Protein AF-A0AAV9TTI7-F1 (afdb_monomer)

Sequence (69 aa):
MFQSVVFDDEGRFVCLQPFLPAPLDPEVEAVFDLPEEDFLALSAEICKAKREEEEKPKPRPRTRTRARA

pLDDT: mean 74.07, std 12.64, range [44.91, 94.88]

Organism: NCBI:txid1209068

Structure (mmCIF, N/CA/C/O backbone):
data_AF-A0AAV9TTI7-F1
#
_entry.id   AF-A0AAV9TTI7-F1
#
loop_
_atom_site.group_PDB
_atom_site.id
_atom_site.type_symbol
_atom_site.label_atom_id
_atom_site.label_alt_id
_atom_site.label_comp_id
_atom_site.label_asym_id
_atom_site.label_entity_id
_atom_site.label_seq_id
_atom_site.pdbx_PDB_ins_code
_atom_site.Cartn_x
_atom_site.Cartn_y
_atom_site.Cartn_z
_atom_site.occupancy
_atom_site.B_iso_or_equiv
_atom_site.auth_seq_id
_atom_site.auth_comp_id
_atom_site.auth_asym_id
_atom_site.auth_atom_id
_atom_site.pdbx_PDB_model_num
ATOM 1 N N . MET A 1 1 ? -1.141 16.978 1.276 1.00 66.12 1 MET A N 1
ATOM 2 C CA . MET A 1 1 ? -0.212 17.525 2.292 1.00 66.12 1 MET A CA 1
ATOM 3 C C . MET A 1 1 ? 1.195 17.451 1.712 1.00 66.12 1 MET A C 1
ATOM 5 O O . MET A 1 1 ? 1.443 16.525 0.954 1.00 66.12 1 MET A O 1
ATOM 9 N N . PHE A 1 2 ? 2.068 18.423 1.984 1.00 69.88 2 PHE A N 1
ATOM 10 C CA . PHE A 1 2 ? 3.458 18.440 1.497 1.00 69.88 2 PHE A CA 1
ATOM 11 C C . PHE A 1 2 ? 4.406 18.132 2.657 1.00 69.88 2 PHE A C 1
ATOM 13 O O . PHE A 1 2 ? 4.110 18.499 3.793 1.00 69.88 2 PHE A O 1
ATOM 20 N N . GLN A 1 3 ? 5.497 17.424 2.373 1.00 70.62 3 GLN A N 1
ATOM 21 C CA . GLN A 1 3 ? 6.421 16.910 3.389 1.00 70.62 3 GLN A CA 1
ATOM 22 C C . GLN A 1 3 ? 7.386 17.998 3.879 1.00 70.62 3 GLN A C 1
ATOM 24 O O . GLN A 1 3 ? 7.644 18.112 5.074 1.00 70.62 3 GLN A O 1
ATOM 29 N N . SER A 1 4 ? 7.892 18.812 2.953 1.00 78.62 4 SER A N 1
ATOM 30 C CA . SER A 1 4 ? 8.852 19.882 3.222 1.00 78.62 4 SER A CA 1
ATOM 31 C C . SER A 1 4 ? 8.920 20.865 2.048 1.00 78.62 4 SER A C 1
ATOM 33 O O . SER A 1 4 ? 8.421 20.602 0.951 1.00 78.62 4 SER A O 1
ATOM 35 N N . VAL A 1 5 ? 9.527 22.024 2.295 1.00 86.12 5 VAL A N 1
ATOM 36 C CA . VAL A 1 5 ? 9.865 23.020 1.273 1.00 86.12 5 VAL A CA 1
ATOM 37 C C . VAL A 1 5 ? 11.283 22.729 0.782 1.00 86.12 5 VAL A C 1
ATOM 39 O O . VAL A 1 5 ? 12.186 22.589 1.606 1.00 86.12 5 VAL A O 1
ATOM 42 N N . VAL A 1 6 ? 11.480 22.631 -0.532 1.00 86.31 6 VAL A N 1
ATOM 43 C CA . VAL A 1 6 ? 12.791 22.385 -1.148 1.00 86.31 6 VAL A CA 1
ATOM 44 C C . VAL A 1 6 ? 13.420 23.719 -1.545 1.00 86.31 6 VAL A C 1
ATOM 46 O O . VAL A 1 6 ? 12.802 24.517 -2.258 1.00 86.31 6 VAL A O 1
ATOM 49 N N . PHE A 1 7 ? 14.652 23.938 -1.089 1.00 92.25 7 PHE A N 1
ATOM 50 C CA . PHE A 1 7 ? 15.487 25.083 -1.445 1.00 92.25 7 PHE A CA 1
ATOM 51 C C . PHE A 1 7 ? 16.709 24.612 -2.242 1.00 92.25 7 PHE A C 1
ATOM 53 O O . PHE A 1 7 ? 17.160 23.483 -2.048 1.00 92.25 7 PHE A O 1
ATOM 60 N N . ASP A 1 8 ? 17.217 25.455 -3.142 1.00 89.69 8 ASP A N 1
ATOM 61 C CA . ASP A 1 8 ? 18.504 25.230 -3.809 1.00 89.69 8 ASP A CA 1
ATOM 62 C C . ASP A 1 8 ? 19.686 25.571 -2.876 1.00 89.69 8 ASP A C 1
ATOM 64 O O . ASP A 1 8 ? 19.500 26.089 -1.771 1.00 89.69 8 ASP A O 1
ATOM 68 N N . ASP A 1 9 ? 20.915 25.294 -3.323 1.00 92.38 9 ASP A N 1
ATOM 69 C CA . ASP A 1 9 ? 22.140 25.568 -2.552 1.00 92.38 9 ASP A CA 1
ATOM 70 C C . ASP A 1 9 ? 22.374 27.073 -2.296 1.00 92.38 9 ASP A C 1
ATOM 72 O O . ASP A 1 9 ? 23.143 27.451 -1.413 1.00 92.38 9 ASP A O 1
ATOM 76 N N . GLU A 1 10 ? 21.689 27.944 -3.045 1.00 94.88 10 GLU A N 1
ATOM 77 C CA . GLU A 1 10 ? 21.689 29.401 -2.865 1.00 94.88 10 GLU A CA 1
ATOM 78 C C . GLU A 1 10 ? 20.557 29.879 -1.930 1.00 94.88 10 GLU A C 1
ATOM 80 O O . GLU A 1 10 ? 20.410 31.079 -1.687 1.00 94.88 10 GLU A O 1
ATOM 85 N N . GLY 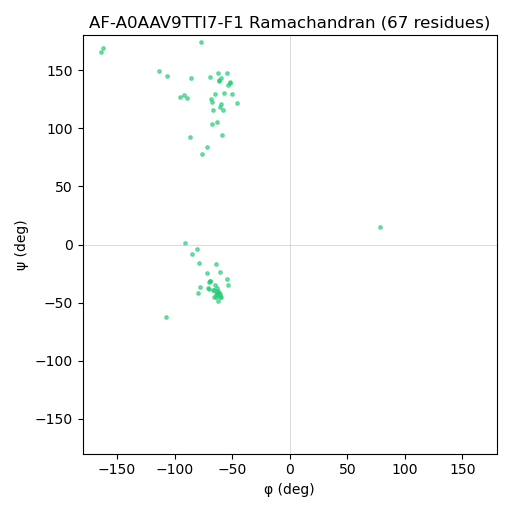A 1 11 ? 19.753 28.960 -1.384 1.00 91.25 11 GLY A N 1
ATOM 86 C CA . GLY A 1 11 ? 18.650 29.249 -0.468 1.00 91.25 11 GLY A CA 1
ATOM 87 C C . GLY A 1 11 ? 17.373 29.763 -1.142 1.00 91.25 11 GLY A C 1
ATOM 88 O O . GLY A 1 11 ? 16.492 30.296 -0.463 1.00 91.25 11 GLY A O 1
ATOM 89 N N . ARG A 1 12 ? 17.236 29.627 -2.463 1.00 93.31 12 ARG A N 1
ATOM 90 C CA . ARG A 1 12 ? 16.036 30.011 -3.218 1.00 93.31 12 ARG A CA 1
ATOM 91 C C . ARG A 1 12 ? 15.014 28.888 -3.224 1.00 93.31 12 ARG A C 1
ATOM 93 O O . ARG A 1 12 ? 15.346 27.711 -3.308 1.00 93.31 12 ARG A O 1
ATOM 100 N N . PHE A 1 13 ? 13.742 29.270 -3.153 1.00 90.38 13 PHE A N 1
ATOM 101 C CA . PHE A 1 13 ? 12.631 28.328 -3.228 1.00 90.38 13 PHE A CA 1
ATOM 102 C C . PHE A 1 13 ? 12.576 27.659 -4.606 1.00 90.38 13 PHE A C 1
ATOM 104 O O . PHE A 1 13 ? 12.550 28.348 -5.626 1.00 90.38 13 PHE A O 1
ATOM 111 N N . VAL A 1 14 ? 12.488 26.327 -4.615 1.00 90.44 14 VAL A N 1
ATOM 112 C CA . VAL A 1 14 ? 12.348 25.528 -5.839 1.00 90.44 14 VAL A CA 1
ATOM 113 C C . VAL A 1 14 ? 10.932 24.974 -5.949 1.00 90.44 14 VAL A C 1
ATOM 115 O O . VAL A 1 14 ? 10.203 25.296 -6.887 1.00 90.44 14 VAL A O 1
ATOM 118 N N . CYS A 1 15 ? 10.522 24.134 -4.996 1.00 86.00 15 CYS A N 1
ATOM 119 C CA . CYS A 1 15 ? 9.209 23.496 -5.003 1.00 86.00 15 CYS A CA 1
ATOM 120 C C . CYS A 1 15 ? 8.824 22.948 -3.620 1.00 86.00 15 CYS A C 1
ATOM 122 O O . CYS A 1 15 ? 9.634 22.886 -2.696 1.00 86.00 15 CYS A O 1
ATOM 124 N N . LEU A 1 16 ? 7.561 22.545 -3.467 1.00 87.06 16 LEU A N 1
ATOM 125 C CA . LEU A 1 16 ? 7.108 21.789 -2.300 1.00 87.06 16 LEU A CA 1
ATOM 126 C C . LEU A 1 16 ? 7.293 20.296 -2.572 1.00 87.06 16 LEU A C 1
ATOM 128 O O . LEU A 1 16 ? 6.767 19.790 -3.564 1.00 87.06 16 LEU A O 1
ATOM 132 N N . GLN A 1 17 ? 7.994 19.587 -1.685 1.00 80.00 17 GLN A N 1
ATOM 133 C CA . GLN A 1 17 ? 8.157 18.142 -1.791 1.00 80.00 17 GLN A CA 1
ATOM 134 C C . GLN A 1 17 ? 6.792 17.474 -1.570 1.00 80.00 17 GLN A C 1
ATOM 136 O O . GLN A 1 17 ? 6.214 17.606 -0.477 1.00 80.00 17 GLN A O 1
ATOM 141 N N . PRO A 1 18 ? 6.235 16.780 -2.581 1.00 74.25 18 PRO A N 1
ATOM 142 C CA . PRO A 1 18 ? 4.982 16.068 -2.407 1.00 74.25 18 PRO A CA 1
ATOM 143 C C . PRO A 1 18 ? 5.162 14.992 -1.340 1.00 74.25 18 PRO A C 1
ATOM 145 O O . PRO A 1 18 ? 6.204 14.343 -1.257 1.00 74.25 18 PRO A O 1
ATOM 148 N N . PHE A 1 19 ? 4.141 14.810 -0.506 1.00 71.81 19 PHE A N 1
ATOM 149 C CA . PHE A 1 19 ? 4.099 13.660 0.383 1.00 71.81 19 PHE A CA 1
ATOM 150 C C . PHE A 1 19 ? 3.934 12.416 -0.489 1.00 71.81 19 PHE A C 1
ATOM 152 O O . PHE A 1 19 ? 2.851 12.176 -1.024 1.00 71.81 19 PHE A O 1
ATOM 159 N N . LEU A 1 20 ? 5.014 11.659 -0.672 1.00 70.19 20 LEU A N 1
ATOM 160 C CA . LEU A 1 20 ? 4.898 10.318 -1.220 1.00 70.19 20 LEU A CA 1
ATOM 161 C C . LEU A 1 20 ? 4.183 9.470 -0.161 1.00 70.19 20 LEU A C 1
ATOM 163 O O . LEU A 1 20 ? 4.617 9.482 0.997 1.00 70.19 20 LEU A O 1
ATOM 167 N N . PRO A 1 21 ? 3.071 8.790 -0.502 1.00 71.00 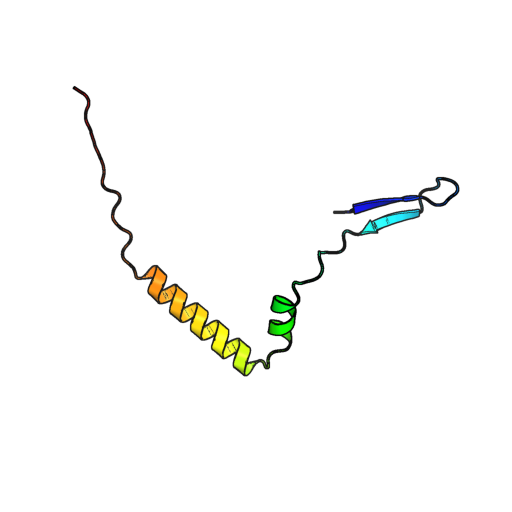21 PRO A N 1
ATOM 168 C CA . PRO A 1 21 ? 2.497 7.816 0.412 1.00 71.00 21 PRO A CA 1
ATOM 169 C C . PRO A 1 21 ? 3.582 6.802 0.779 1.00 71.00 21 PRO A C 1
ATOM 171 O O . PRO A 1 21 ? 4.481 6.534 -0.023 1.00 71.00 21 PRO A O 1
ATOM 174 N N . ALA A 1 22 ? 3.522 6.280 2.007 1.00 74.56 22 ALA A N 1
ATOM 175 C CA . ALA A 1 22 ? 4.417 5.201 2.395 1.00 74.56 22 ALA A CA 1
ATOM 176 C C . ALA A 1 22 ? 4.327 4.089 1.334 1.00 74.56 22 ALA A C 1
ATOM 178 O O . ALA A 1 22 ? 3.219 3.840 0.840 1.00 74.56 22 ALA A O 1
ATOM 179 N N . PRO A 1 23 ? 5.461 3.473 0.952 1.00 69.94 23 PRO A N 1
ATOM 180 C CA . PRO A 1 23 ? 5.419 2.319 0.067 1.00 69.94 23 PRO A CA 1
ATOM 181 C C . PRO A 1 23 ? 4.441 1.301 0.652 1.00 69.94 23 PRO A C 1
ATOM 183 O O . PRO A 1 23 ? 4.356 1.160 1.879 1.00 69.94 23 PRO A O 1
ATOM 186 N N . LEU A 1 24 ? 3.655 0.663 -0.216 1.00 72.44 24 LEU A N 1
ATOM 187 C CA . LEU A 1 24 ? 2.747 -0.379 0.234 1.00 72.44 24 LEU A CA 1
ATOM 188 C C . LEU A 1 24 ? 3.572 -1.491 0.885 1.00 72.44 24 LEU A C 1
ATOM 190 O O . LEU A 1 24 ? 4.704 -1.768 0.489 1.00 72.44 24 LEU A O 1
ATOM 194 N N . ASP A 1 25 ? 3.013 -2.081 1.937 1.00 82.56 25 ASP A N 1
ATOM 195 C CA . ASP A 1 25 ? 3.608 -3.254 2.563 1.00 82.56 25 ASP A CA 1
ATOM 196 C C . ASP A 1 25 ? 3.743 -4.351 1.488 1.00 82.56 25 ASP A C 1
ATOM 198 O O . ASP A 1 25 ? 2.760 -4.598 0.782 1.00 82.56 25 ASP A O 1
ATOM 202 N N . PRO A 1 26 ? 4.913 -4.993 1.313 1.00 77.56 26 PRO A N 1
ATOM 203 C CA . PRO A 1 26 ? 5.101 -6.036 0.304 1.00 77.56 26 PRO A CA 1
ATOM 204 C C . PRO A 1 26 ? 4.076 -7.175 0.411 1.00 77.56 26 PRO A C 1
ATOM 206 O O . PRO A 1 26 ? 3.711 -7.768 -0.603 1.00 77.56 26 PRO A O 1
ATOM 209 N N . GLU A 1 27 ? 3.567 -7.464 1.612 1.00 76.00 27 GLU A N 1
ATOM 210 C CA . GLU A 1 27 ? 2.498 -8.454 1.791 1.00 76.00 27 GLU A CA 1
ATOM 211 C C . GLU A 1 27 ? 1.161 -7.976 1.203 1.00 76.00 27 GLU A C 1
ATOM 213 O O . GLU A 1 27 ? 0.377 -8.781 0.706 1.00 76.00 27 GLU A O 1
ATOM 218 N N . VAL A 1 28 ? 0.909 -6.665 1.222 1.00 75.69 28 VAL A N 1
ATOM 219 C CA . VAL A 1 28 ? -0.272 -6.034 0.619 1.00 75.69 28 VAL A CA 1
ATOM 220 C C . VAL A 1 28 ? -0.107 -5.910 -0.894 1.00 75.69 28 VAL A C 1
ATOM 222 O O . VAL A 1 28 ? -1.079 -6.111 -1.618 1.00 75.69 28 VAL A O 1
ATOM 225 N N . GLU A 1 29 ? 1.102 -5.631 -1.389 1.00 76.75 29 GLU A N 1
ATOM 226 C CA . GLU A 1 29 ? 1.387 -5.632 -2.830 1.00 76.75 29 GLU A CA 1
ATOM 227 C C . GLU A 1 29 ? 1.129 -7.008 -3.455 1.00 76.75 29 GLU A C 1
ATOM 229 O O . GLU A 1 29 ? 0.448 -7.092 -4.475 1.00 76.75 29 GLU A O 1
ATOM 234 N N . ALA A 1 30 ? 1.544 -8.087 -2.784 1.00 79.69 30 ALA A N 1
ATOM 235 C CA . ALA A 1 30 ? 1.348 -9.457 -3.258 1.00 79.69 30 ALA A CA 1
ATOM 236 C C . ALA A 1 30 ? -0.132 -9.850 -3.446 1.00 79.69 30 ALA A C 1
ATOM 238 O O . ALA A 1 30 ? -0.441 -10.741 -4.234 1.00 79.69 30 ALA A O 1
ATOM 239 N N . VAL A 1 31 ? -1.064 -9.184 -2.754 1.00 76.12 31 VAL A N 1
ATOM 240 C CA . VAL A 1 31 ? -2.510 -9.402 -2.934 1.00 76.12 31 VAL A CA 1
ATOM 241 C C . VAL A 1 31 ? -2.989 -8.886 -4.294 1.00 76.12 31 VAL A C 1
ATOM 243 O O . VAL A 1 31 ? -3.916 -9.458 -4.866 1.00 76.12 31 VAL A O 1
ATOM 246 N N . PHE A 1 32 ? -2.366 -7.832 -4.829 1.00 72.81 32 PHE A N 1
ATOM 247 C CA . PHE A 1 32 ? -2.714 -7.272 -6.140 1.00 72.81 32 PHE A CA 1
ATOM 248 C C . PHE A 1 32 ? -2.142 -8.079 -7.312 1.00 72.81 32 PHE A C 1
ATOM 250 O O . PHE A 1 32 ? -2.622 -7.924 -8.433 1.00 72.81 32 PHE A O 1
ATOM 257 N N . ASP A 1 33 ? -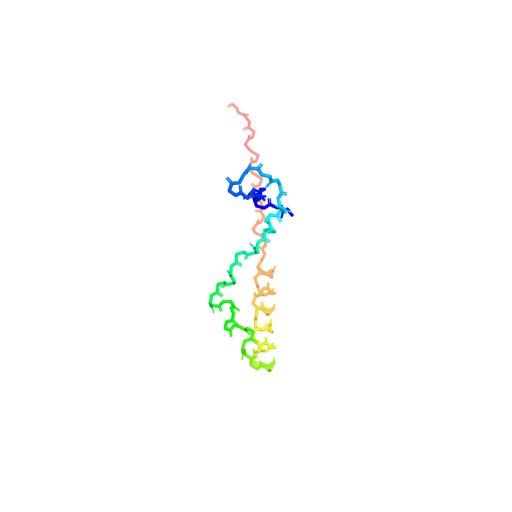1.169 -8.954 -7.049 1.00 82.62 33 ASP A N 1
ATOM 258 C CA . ASP A 1 33 ? -0.605 -9.882 -8.036 1.00 82.62 33 ASP A CA 1
ATOM 259 C C . ASP A 1 33 ? -1.423 -11.180 -8.176 1.00 82.62 33 ASP A C 1
ATOM 261 O O . ASP A 1 33 ? -1.160 -11.995 -9.065 1.00 82.62 33 ASP A O 1
ATOM 265 N N . LEU A 1 34 ? -2.421 -11.395 -7.309 1.00 80.12 34 LEU A N 1
ATOM 266 C CA . LEU A 1 34 ? -3.296 -12.562 -7.380 1.00 80.12 34 LEU A CA 1
ATOM 267 C C . LEU A 1 34 ? -4.219 -12.492 -8.607 1.00 80.12 34 LEU A C 1
ATOM 269 O O . LEU A 1 34 ? -4.719 -11.418 -8.955 1.00 80.12 34 LEU A O 1
ATOM 273 N N . PRO A 1 35 ? -4.517 -13.637 -9.245 1.00 87.44 35 PRO A N 1
ATOM 274 C CA . PRO A 1 35 ? -5.538 -13.681 -10.278 1.00 87.44 35 PRO A CA 1
ATOM 275 C C . PRO A 1 35 ? -6.906 -13.309 -9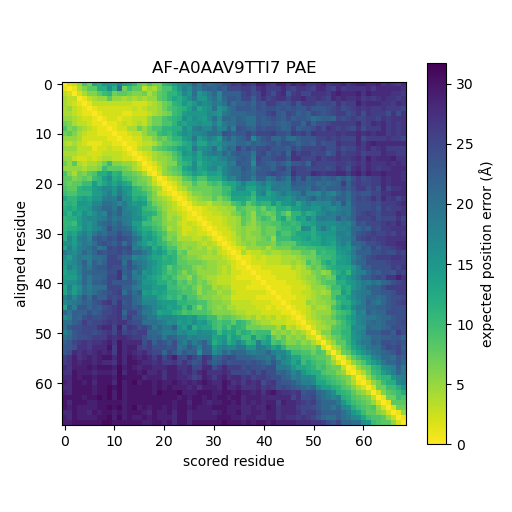.687 1.00 87.44 35 PRO A C 1
ATOM 277 O O . PRO A 1 35 ? -7.219 -13.607 -8.533 1.00 87.44 35 PRO A O 1
ATOM 280 N N . GLU A 1 36 ? -7.745 -12.672 -10.505 1.00 81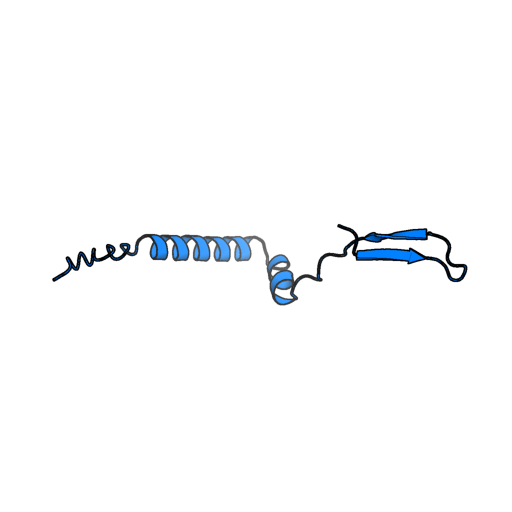.94 36 GLU A N 1
ATOM 281 C CA . GLU A 1 36 ? -9.054 -12.143 -10.091 1.00 81.94 36 GLU A CA 1
ATOM 282 C C . GLU A 1 36 ? -9.947 -13.207 -9.423 1.00 81.94 36 GLU A C 1
ATOM 284 O O . GLU A 1 36 ? -10.660 -12.912 -8.463 1.00 81.94 36 GLU A O 1
ATOM 289 N N . GLU A 1 37 ? -9.866 -14.458 -9.884 1.00 81.88 37 GLU A N 1
ATOM 290 C CA . GLU A 1 37 ? -10.615 -15.596 -9.338 1.00 81.88 37 GLU A CA 1
ATOM 291 C C . GLU A 1 37 ? -10.247 -15.898 -7.875 1.00 81.88 37 GLU A C 1
ATOM 293 O O . GLU A 1 37 ? -11.138 -16.077 -7.038 1.00 81.88 37 GLU A O 1
ATOM 298 N N . ASP A 1 38 ? -8.954 -15.878 -7.542 1.00 81.88 38 ASP A N 1
ATOM 299 C CA . ASP A 1 38 ? -8.463 -16.129 -6.182 1.00 81.88 38 ASP A CA 1
ATOM 300 C C . ASP A 1 38 ? -8.813 -14.961 -5.250 1.00 81.88 38 ASP A C 1
ATOM 302 O O . ASP A 1 38 ? -9.214 -15.161 -4.100 1.00 81.88 38 ASP A O 1
ATOM 306 N N . PHE A 1 39 ? -8.752 -13.727 -5.760 1.00 85.50 39 PHE A N 1
ATOM 307 C CA . PHE A 1 39 ? -9.170 -12.539 -5.016 1.00 85.50 39 PHE A CA 1
ATOM 308 C C . PHE A 1 39 ? -10.674 -12.563 -4.685 1.00 85.50 39 PHE A C 1
ATOM 310 O O . PHE A 1 39 ? -11.094 -12.270 -3.557 1.00 85.50 39 PHE A O 1
ATOM 317 N N . LEU A 1 40 ? -11.508 -12.960 -5.649 1.00 83.75 40 LEU A N 1
ATOM 318 C CA . LEU A 1 40 ? -12.948 -13.130 -5.451 1.00 83.75 40 LEU A CA 1
ATOM 319 C C . LEU A 1 40 ? -13.255 -14.233 -4.429 1.00 83.75 40 LEU A C 1
ATOM 321 O O . LEU A 1 40 ? -14.121 -14.041 -3.573 1.00 83.75 40 LEU A O 1
ATOM 325 N N . ALA A 1 41 ? -12.525 -15.351 -4.458 1.00 87.06 41 ALA A N 1
ATOM 326 C CA . ALA A 1 41 ? -12.676 -16.417 -3.470 1.00 87.06 41 ALA A CA 1
ATOM 327 C C . ALA A 1 41 ? -12.333 -15.934 -2.047 1.00 87.06 41 ALA A C 1
ATOM 329 O O . ALA A 1 41 ? -13.145 -16.097 -1.132 1.00 87.06 41 ALA A O 1
ATOM 330 N N . LEU A 1 42 ? -11.195 -15.253 -1.876 1.00 82.88 42 LEU A N 1
ATOM 331 C CA . LEU A 1 42 ? -10.765 -14.683 -0.593 1.00 82.88 42 LEU A CA 1
ATOM 332 C C . LEU A 1 42 ? -11.770 -13.662 -0.047 1.00 82.88 42 LEU A C 1
ATOM 334 O O . LEU A 1 42 ? -12.149 -13.710 1.126 1.00 82.88 42 LEU A O 1
ATOM 338 N N . SER A 1 43 ? -12.258 -12.752 -0.894 1.00 82.56 43 SER A N 1
ATOM 339 C CA . SER A 1 43 ? -13.257 -11.761 -0.474 1.00 82.56 43 SER A CA 1
ATOM 340 C C . SER A 1 43 ? -14.579 -12.415 -0.049 1.00 82.56 43 SER A C 1
ATOM 342 O O . SER A 1 43 ? -15.180 -12.002 0.947 1.00 82.56 43 SER A O 1
ATOM 344 N N . ALA A 1 44 ? -15.004 -13.489 -0.726 1.00 85.50 44 ALA A N 1
ATOM 345 C CA . ALA A 1 44 ? -16.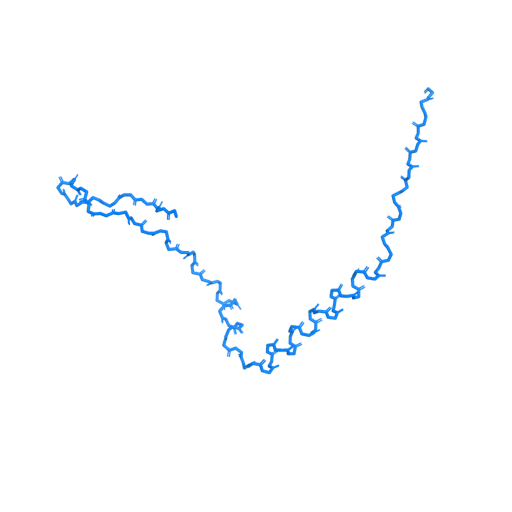190 -14.251 -0.355 1.00 85.50 44 ALA A CA 1
ATOM 346 C C . ALA A 1 44 ? -16.035 -14.961 1.002 1.00 85.50 44 ALA A C 1
ATOM 348 O O . ALA A 1 44 ? -16.990 -14.991 1.784 1.00 85.50 44 ALA A O 1
ATOM 349 N N . GLU A 1 45 ? -14.855 -15.507 1.307 1.00 82.56 45 GLU A N 1
ATOM 350 C CA . GLU A 1 45 ? -14.556 -16.096 2.618 1.00 82.56 45 GLU A CA 1
ATOM 351 C C . GLU A 1 45 ? -14.588 -15.052 3.735 1.00 82.56 45 GLU A C 1
ATOM 353 O O . GLU A 1 45 ? -15.253 -15.264 4.751 1.00 82.56 45 GLU A O 1
ATOM 358 N N . ILE A 1 46 ? -13.971 -13.886 3.524 1.00 83.25 46 ILE A N 1
ATOM 359 C CA . ILE A 1 46 ? -13.980 -12.781 4.493 1.00 83.25 46 ILE A CA 1
ATOM 360 C C . ILE A 1 46 ? -15.414 -12.303 4.759 1.00 83.25 46 ILE A C 1
ATOM 362 O O . ILE A 1 46 ? -15.809 -12.118 5.913 1.00 83.25 46 ILE A O 1
ATOM 366 N N . CYS A 1 47 ? -16.224 -12.133 3.711 1.00 75.44 47 CYS A N 1
ATOM 367 C CA . CYS A 1 47 ? -17.623 -11.734 3.849 1.00 75.44 47 CYS A CA 1
ATOM 368 C C . CYS A 1 47 ? -18.455 -12.766 4.624 1.00 75.44 47 CYS A C 1
ATOM 370 O O . CYS A 1 47 ? -19.288 -12.381 5.447 1.00 75.44 47 CYS A O 1
ATOM 372 N N . LYS A 1 48 ? -18.233 -14.068 4.397 1.00 77.50 48 LYS A N 1
ATOM 373 C CA . LYS A 1 48 ? -18.895 -15.138 5.163 1.00 77.50 48 LYS A CA 1
ATOM 374 C C . LYS A 1 48 ? -18.457 -15.131 6.628 1.00 77.50 48 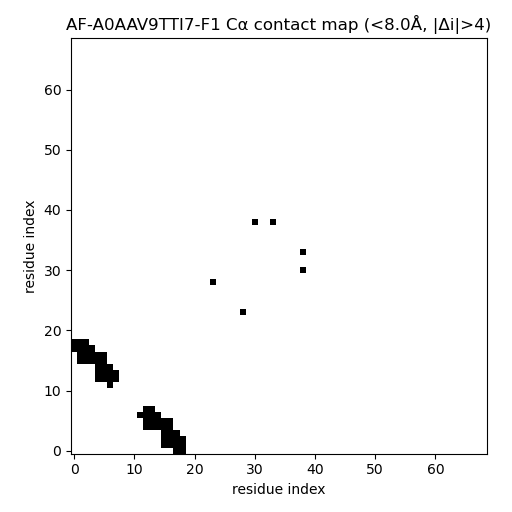LYS A C 1
ATOM 376 O O . LYS A 1 48 ? -19.315 -15.155 7.505 1.00 77.50 48 LYS A O 1
ATOM 381 N N . ALA A 1 49 ? -17.157 -15.005 6.888 1.00 75.44 49 ALA A N 1
ATOM 382 C CA . ALA A 1 49 ? -16.604 -14.969 8.239 1.00 75.44 49 ALA A CA 1
ATOM 383 C C . ALA A 1 49 ? -17.137 -13.777 9.056 1.00 75.44 49 ALA A C 1
ATOM 385 O O . ALA A 1 49 ? -17.533 -13.942 10.209 1.00 75.44 49 ALA A O 1
ATOM 386 N N . LYS A 1 50 ? -17.240 -12.585 8.448 1.00 67.38 50 LYS A N 1
ATOM 387 C CA . LYS A 1 50 ? -17.837 -11.413 9.113 1.00 67.38 50 LYS A CA 1
ATOM 388 C C . LYS A 1 50 ? -19.324 -11.588 9.412 1.00 67.38 50 LYS A C 1
ATOM 390 O O . LYS A 1 50 ? -19.793 -11.123 10.446 1.00 67.38 50 LYS A O 1
ATOM 395 N N . ARG A 1 51 ? -20.059 -12.274 8.534 1.00 65.69 51 ARG A N 1
ATOM 396 C CA . ARG A 1 51 ? -21.489 -12.547 8.721 1.00 65.69 51 ARG A CA 1
ATOM 397 C C . ARG A 1 51 ? -21.744 -13.492 9.899 1.00 65.69 51 ARG A C 1
ATOM 399 O O . ARG A 1 51 ? -22.673 -13.254 10.662 1.00 65.69 51 ARG A O 1
ATOM 406 N N . GLU A 1 52 ? -20.899 -14.504 10.088 1.00 61.91 52 GLU A N 1
ATOM 407 C CA . GLU A 1 52 ? -20.961 -15.397 11.258 1.00 61.91 52 GLU A CA 1
ATOM 408 C C . GLU A 1 52 ? -20.543 -14.703 12.565 1.00 61.91 52 GLU A C 1
ATOM 410 O O . GLU A 1 52 ? -21.071 -15.011 13.636 1.00 61.91 52 GLU A O 1
ATOM 415 N N . GLU A 1 53 ? -19.613 -13.745 12.506 1.00 59.97 53 GLU A N 1
ATOM 416 C CA . GLU A 1 53 ? -19.209 -12.959 13.675 1.00 59.97 53 GLU A CA 1
ATOM 417 C C . GLU A 1 53 ? -20.313 -11.991 14.135 1.00 59.97 53 GLU A C 1
ATOM 419 O O . GLU A 1 53 ? -20.543 -11.844 15.338 1.00 59.97 53 GLU A O 1
ATOM 424 N N . GLU A 1 54 ? -21.043 -11.381 13.196 1.00 58.12 54 GLU A N 1
ATOM 425 C CA . GLU A 1 54 ? -22.157 -10.467 13.485 1.00 58.12 54 GLU A CA 1
ATOM 426 C C . GLU A 1 54 ? -23.407 -11.196 14.023 1.00 58.12 54 GLU A C 1
ATOM 428 O O . GLU A 1 54 ? -24.190 -10.615 14.777 1.00 58.12 54 GLU A O 1
ATOM 433 N N . GLU A 1 55 ? -23.569 -12.489 13.713 1.00 58.19 55 GLU A N 1
ATOM 434 C CA . GLU A 1 55 ? -24.666 -13.333 14.214 1.00 58.19 55 GLU A CA 1
ATOM 435 C C . GLU A 1 55 ? -24.426 -13.871 15.640 1.00 58.19 55 GLU A C 1
ATOM 437 O O . GLU A 1 55 ? -25.316 -14.472 16.251 1.00 58.19 55 GLU A O 1
ATOM 442 N N . LYS A 1 56 ? -23.260 -13.614 16.253 1.00 57.78 56 LYS A N 1
ATOM 443 C CA . LYS A 1 56 ? -23.103 -13.867 17.691 1.00 57.78 56 LYS A CA 1
ATOM 444 C C . LYS A 1 56 ? -23.981 -12.881 18.469 1.00 57.78 56 LYS A C 1
ATOM 446 O O . LYS A 1 56 ? -23.799 -11.667 18.349 1.00 57.78 56 LYS A O 1
ATOM 451 N N . PRO A 1 57 ? -24.912 -13.350 19.323 1.00 60.53 57 PRO A N 1
ATOM 452 C CA . PRO A 1 57 ? -25.753 -12.449 20.092 1.00 60.53 57 PRO A CA 1
ATOM 453 C C . PRO A 1 57 ? -24.871 -11.565 20.976 1.00 60.53 57 PRO A C 1
ATOM 455 O O . PRO A 1 57 ? -24.129 -12.063 21.826 1.00 60.53 57 PRO A O 1
ATOM 458 N N . LYS A 1 58 ? -24.975 -10.240 20.794 1.00 61.69 58 LYS A N 1
ATOM 459 C CA . LYS A 1 58 ? -24.401 -9.246 21.711 1.00 61.69 58 LYS A CA 1
ATOM 460 C C . LYS A 1 58 ? -24.742 -9.672 23.145 1.00 61.69 58 LYS A C 1
ATOM 462 O O . LYS A 1 58 ? -25.934 -9.781 23.460 1.00 61.69 58 LYS A O 1
ATOM 467 N N . PRO A 1 59 ? -23.761 -9.899 24.038 1.00 59.41 59 PRO A N 1
ATOM 468 C CA . PRO A 1 59 ? 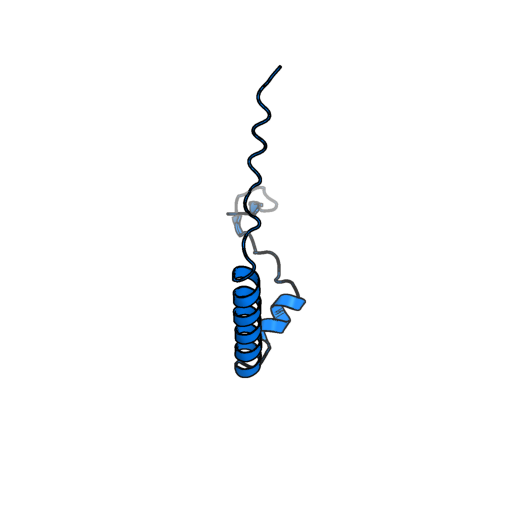-24.080 -10.115 25.437 1.00 59.41 59 PRO A CA 1
ATOM 469 C C . PRO A 1 59 ? -24.788 -8.852 25.927 1.00 59.41 59 PRO A C 1
ATOM 471 O O . PRO A 1 59 ? -24.241 -7.750 25.850 1.00 59.41 59 PRO A O 1
ATOM 474 N N . ARG A 1 60 ? -26.047 -8.999 26.366 1.00 63.25 60 ARG A N 1
ATOM 475 C CA . ARG A 1 60 ? -26.826 -7.890 26.928 1.00 63.25 60 ARG A CA 1
ATOM 476 C C . ARG A 1 60 ? -25.965 -7.203 27.993 1.00 63.25 60 ARG A C 1
ATOM 478 O O . ARG A 1 60 ? -25.460 -7.907 28.875 1.00 63.25 60 ARG A O 1
ATOM 485 N N . PRO A 1 61 ? -25.801 -5.869 27.960 1.00 57.94 61 PRO A N 1
ATOM 486 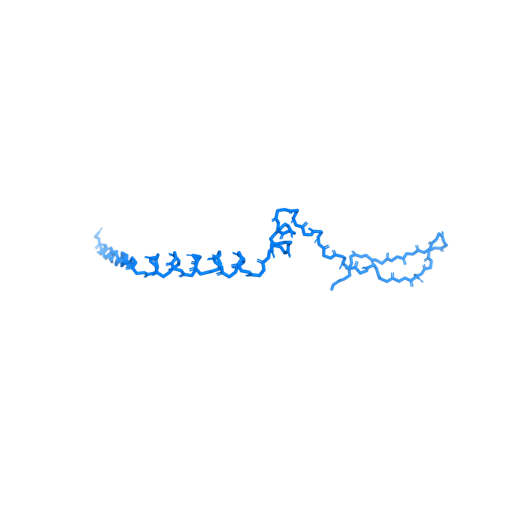C CA . PRO A 1 61 ? -25.143 -5.177 29.052 1.00 57.94 61 PRO A CA 1
ATOM 487 C C . PRO A 1 61 ? -25.930 -5.490 30.326 1.00 57.94 61 PRO A C 1
ATOM 489 O O . PRO A 1 61 ? -27.113 -5.169 30.439 1.00 57.94 61 PRO A O 1
ATOM 492 N N . ARG A 1 62 ? -25.298 -6.184 31.278 1.00 52.88 62 ARG A N 1
ATOM 493 C CA . ARG A 1 62 ? -25.859 -6.339 32.619 1.00 52.88 62 ARG A CA 1
ATOM 494 C C . ARG A 1 62 ? -25.928 -4.938 33.216 1.00 52.88 62 ARG A C 1
ATOM 496 O O . ARG A 1 62 ? -24.900 -4.386 33.602 1.00 52.88 62 ARG A O 1
ATOM 503 N N . THR A 1 63 ? -27.124 -4.365 33.300 1.00 56.47 63 THR A N 1
ATOM 504 C CA . THR A 1 63 ? -27.400 -3.194 34.132 1.00 56.47 63 THR A CA 1
ATOM 505 C C . THR A 1 63 ? -27.071 -3.560 35.575 1.00 56.47 63 THR A C 1
ATOM 507 O O . THR A 1 63 ? -27.879 -4.149 36.291 1.00 56.47 63 THR A O 1
ATOM 510 N N . ARG A 1 64 ? -25.849 -3.251 36.014 1.00 54.59 64 ARG A N 1
ATOM 511 C CA . ARG A 1 64 ? -25.514 -3.186 37.435 1.00 54.59 64 ARG A CA 1
ATOM 512 C C . ARG A 1 64 ? -26.087 -1.879 37.973 1.00 54.59 64 ARG A C 1
ATOM 514 O O . ARG A 1 64 ? -25.371 -0.909 38.183 1.00 54.59 64 ARG A O 1
ATOM 521 N N . THR A 1 65 ? -27.391 -1.866 38.217 1.00 55.44 65 THR A N 1
ATOM 522 C CA . THR A 1 65 ? -27.999 -0.890 39.119 1.00 55.44 65 THR A CA 1
ATOM 523 C C . THR A 1 65 ? -27.583 -1.293 40.530 1.00 55.44 65 THR A C 1
ATOM 525 O O . THR A 1 65 ? -28.282 -2.041 41.208 1.00 55.44 65 THR A O 1
ATOM 528 N N . ARG A 1 66 ? -26.394 -0.874 40.976 1.00 51.22 66 ARG A N 1
ATOM 529 C CA . ARG A 1 66 ? -26.133 -0.809 42.414 1.00 51.22 66 ARG A CA 1
ATOM 530 C C . ARG A 1 66 ? -26.628 0.544 42.891 1.00 51.22 66 ARG A C 1
ATOM 532 O O . ARG A 1 66 ? -25.927 1.547 42.812 1.00 51.22 66 ARG A O 1
ATOM 539 N N . ALA A 1 67 ? -27.881 0.532 43.335 1.00 52.03 67 ALA A N 1
ATOM 540 C CA . ALA A 1 67 ? -28.383 1.524 44.259 1.00 52.03 67 ALA A CA 1
ATOM 541 C C . ALA A 1 67 ? -27.459 1.569 45.486 1.00 52.03 67 ALA A C 1
ATOM 543 O O . ALA A 1 67 ? -26.978 0.546 45.978 1.00 52.03 67 ALA A O 1
ATOM 544 N N . ARG A 1 68 ? -27.191 2.801 45.895 1.00 44.91 68 ARG A N 1
ATOM 545 C CA . ARG A 1 68 ? -26.446 3.225 47.072 1.00 44.91 68 ARG A CA 1
ATOM 546 C C . ARG A 1 68 ? -27.144 2.734 48.349 1.00 44.91 68 ARG A C 1
ATOM 548 O O . ARG A 1 68 ? -28.369 2.799 48.419 1.00 44.91 68 ARG A O 1
ATOM 555 N N . ALA A 1 69 ? -26.363 2.325 49.341 1.00 47.34 69 ALA A N 1
ATOM 556 C CA . ALA A 1 69 ? -26.695 2.412 50.760 1.00 47.34 69 ALA A CA 1
ATOM 557 C C . ALA A 1 69 ? -25.440 2.925 51.467 1.00 47.34 69 ALA A C 1
ATOM 559 O O . ALA A 1 69 ? -24.356 2.382 51.147 1.00 47.34 69 ALA A O 1
#

Solvent-accessible surface area (backbone atoms only — not comparable to full-atom values): 4573 Å² total; per-residue (Å²): 121,66,72,47,79,40,60,50,100,86,69,44,83,72,50,70,39,71,55,72,73,77,76,74,54,70,77,61,52,54,60,73,74,48,57,71,69,60,50,52,52,52,51,52,50,52,55,51,54,51,54,59,60,67,67,51,79,76,77,74,81,77,80,79,79,75,77,86,131

Mean predicted aligned error: 16.65 Å

Foldseek 3Di:
DFDAFDADPVRHTDGTHRPDPDPPDVVVVVLVVDDPVVNVVVVVVVVVVVVVVVPPPDPPPPPPPPDDD

Radius of gyration: 26.0 Å; Cα contacts (8 Å, |Δi|>4): 32; chains: 1; bounding box: 50×46×61 Å

Secondary structure (DSSP, 8-state):
-EEEEEE-TTS-EEEEEE-PPPPPPHHHHHHHTS-HHHHHHHHHHHHHHHHHHHTS-------------